Protein AF-A0A6J4JUX7-F1 (afdb_monomer)

Nearest PDB structures (foldseek):
  1zun-assembly1_A  TM=7.985E-01  e=3.932E-09  Pseudomonas syringae
  3p52-assembly1_B  TM=7.552E-01  e=3.277E-04  Campylobacter jejuni
  5kha-assembly1_B  TM=7.880E-01  e=1.178E-02  Acinetobacter baumannii
  5kha-assembly1_A  TM=7.882E-01  e=1.257E-02  Acinetobacter baumannii
  6gq3-assembly2_B  TM=6.935E-01  e=5.753E-03  Homo sapiens

Radius of gyration: 19.47 Å; Cα contacts (8 Å, |Δi|>4): 108; chains: 1; bounding box: 41×24×74 Å

pLDDT: mean 93.02, std 10.09, range [55.31, 98.81]

Mean predicted aligned error: 5.91 Å

Sequence (113 aa):
MSAAPQPPRTLSALATLEAESIHIIREVAAEARRPCLLFSGGKDSAVMVHLAAKAFAPARIPFPVMHVDTGLNFPEVLQYRDLEADRHGVELIVASVPAAIERGLVTEEPNGS

Structure (mmCIF, N/CA/C/O backbone):
data_AF-A0A6J4JUX7-F1
#
_entry.id   AF-A0A6J4JUX7-F1
#
loop_
_atom_site.group_PDB
_atom_site.id
_atom_site.type_symbol
_atom_site.label_atom_id
_atom_site.label_alt_id
_atom_site.label_comp_id
_atom_site.label_asym_id
_atom_site.label_entity_id
_atom_site.label_seq_id
_atom_site.pdbx_PDB_ins_code
_atom_site.Cartn_x
_atom_site.Cartn_y
_atom_site.Cartn_z
_atom_site.occupancy
_atom_site.B_iso_or_equiv
_atom_site.auth_seq_id
_atom_site.auth_comp_id
_atom_site.auth_asym_id
_atom_site.auth_atom_id
_atom_site.pdbx_PDB_model_num
ATOM 1 N N . MET A 1 1 ? -20.372 4.237 47.818 1.00 55.50 1 MET A N 1
ATOM 2 C CA . MET A 1 1 ? -18.942 4.484 47.538 1.00 55.50 1 MET A CA 1
ATOM 3 C C . MET A 1 1 ? -18.854 5.098 46.152 1.00 55.50 1 MET A C 1
ATOM 5 O O . MET A 1 1 ? -19.233 4.433 45.200 1.00 55.50 1 MET A O 1
ATOM 9 N N . SER A 1 2 ? -18.497 6.381 46.049 1.00 65.44 2 SER A N 1
ATOM 10 C CA . SER A 1 2 ? -18.377 7.073 44.758 1.00 65.44 2 SER A CA 1
ATOM 11 C C . SER A 1 2 ? -17.029 6.716 44.137 1.00 65.44 2 SER A C 1
ATOM 13 O O . SER A 1 2 ? -16.002 6.888 44.794 1.00 65.44 2 SER A O 1
ATOM 15 N N . ALA A 1 3 ? -17.026 6.160 42.926 1.00 66.44 3 ALA A N 1
ATOM 16 C CA . ALA A 1 3 ? -15.790 5.878 42.206 1.00 66.44 3 ALA A CA 1
ATOM 17 C C . ALA A 1 3 ? -15.094 7.206 41.880 1.00 66.44 3 ALA A C 1
ATOM 19 O O . ALA A 1 3 ? -15.715 8.118 41.334 1.00 66.44 3 ALA A O 1
ATOM 20 N N . ALA A 1 4 ? -13.816 7.324 42.242 1.00 69.81 4 ALA A N 1
ATOM 21 C CA . ALA A 1 4 ? -13.019 8.488 41.885 1.00 69.81 4 ALA A CA 1
ATOM 22 C C . ALA A 1 4 ? -12.977 8.641 40.349 1.00 69.81 4 ALA A C 1
ATOM 24 O O . ALA A 1 4 ? -12.881 7.627 39.646 1.00 69.81 4 ALA A O 1
ATOM 25 N N . PRO A 1 5 ? -13.050 9.875 39.816 1.00 67.88 5 PRO A N 1
ATOM 26 C CA . PRO A 1 5 ? -12.951 10.106 38.383 1.00 67.88 5 PRO A CA 1
ATOM 27 C C . PRO A 1 5 ? -11.603 9.585 37.883 1.00 67.88 5 PRO A C 1
ATOM 29 O O . PRO A 1 5 ? -10.549 9.929 38.419 1.00 67.88 5 PRO A O 1
ATOM 32 N N . GLN A 1 6 ? 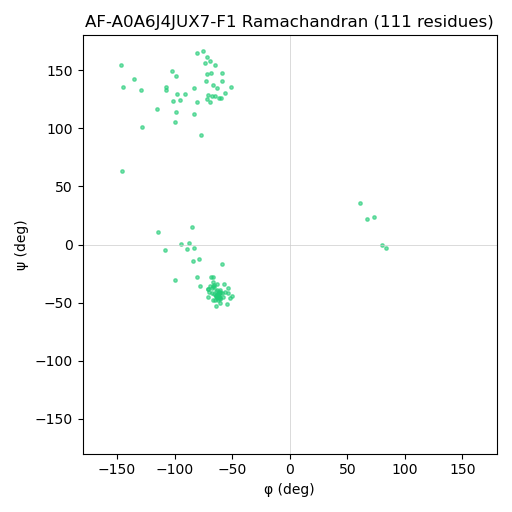-11.646 8.716 36.875 1.00 67.44 6 GLN A N 1
ATOM 33 C CA . GLN A 1 6 ? -10.438 8.231 36.220 1.00 67.44 6 GLN A CA 1
ATOM 34 C C . GLN A 1 6 ? -9.769 9.401 35.486 1.00 67.44 6 GLN A C 1
ATOM 36 O O . GLN A 1 6 ? -10.475 10.194 34.852 1.00 67.44 6 GLN A O 1
ATOM 41 N N . PRO A 1 7 ? -8.434 9.532 35.558 1.00 64.81 7 PRO A N 1
ATOM 42 C CA . PRO A 1 7 ? -7.731 10.567 34.817 1.00 64.81 7 PRO A CA 1
ATOM 43 C C . PRO A 1 7 ? -8.002 10.410 33.311 1.00 64.81 7 PRO A C 1
ATOM 45 O O . PRO A 1 7 ? -8.177 9.282 32.833 1.00 64.81 7 PRO A O 1
ATOM 48 N N . PRO A 1 8 ? -8.049 11.517 32.546 1.00 69.81 8 PRO A N 1
ATOM 49 C CA . PRO A 1 8 ? -8.248 11.450 31.106 1.00 69.81 8 PRO A CA 1
ATOM 50 C C . PRO A 1 8 ? -7.164 10.569 30.483 1.00 69.81 8 PRO A C 1
ATOM 52 O O . PRO A 1 8 ? -5.974 10.708 30.773 1.00 69.81 8 PRO A O 1
ATOM 55 N N . ARG A 1 9 ? -7.585 9.621 29.644 1.00 76.38 9 ARG A N 1
ATOM 56 C CA . ARG A 1 9 ? -6.676 8.664 29.016 1.00 76.38 9 ARG A CA 1
ATOM 57 C C . ARG A 1 9 ? -5.943 9.356 27.869 1.00 76.38 9 ARG A C 1
ATOM 59 O O . ARG A 1 9 ? -6.461 9.429 26.758 1.00 76.38 9 ARG A O 1
ATOM 66 N N . THR A 1 10 ? -4.751 9.880 28.135 1.00 85.62 10 THR A N 1
ATOM 67 C CA . THR A 1 10 ? -3.893 10.451 27.091 1.00 85.62 10 THR A CA 1
ATOM 68 C C . THR A 1 10 ? -3.411 9.337 26.164 1.00 85.62 10 THR A C 1
ATOM 70 O O . THR A 1 10 ? -2.896 8.315 26.624 1.00 85.62 10 THR A O 1
ATOM 73 N N . LEU A 1 11 ? -3.599 9.512 24.856 1.00 88.12 11 LEU A N 1
ATOM 74 C CA . LEU A 1 11 ? -3.055 8.593 23.860 1.00 88.12 11 LEU A CA 1
ATOM 75 C C . LEU A 1 11 ? -1.527 8.702 23.817 1.00 88.12 11 LEU A C 1
ATOM 77 O O . LEU A 1 11 ? -0.958 9.771 24.034 1.00 88.12 11 LEU A O 1
ATOM 81 N N . SER A 1 12 ? -0.858 7.587 23.523 1.00 94.62 12 SER A N 1
ATOM 82 C CA . SER A 1 12 ? 0.555 7.635 23.153 1.00 94.62 12 SER A CA 1
ATOM 83 C C . SER A 1 12 ? 0.709 8.289 21.779 1.00 94.62 12 SER A C 1
ATOM 85 O O . SER A 1 12 ? -0.214 8.251 20.966 1.00 94.62 12 SER A O 1
ATOM 87 N N . ALA A 1 13 ? 1.897 8.822 21.483 1.00 95.69 13 ALA A N 1
ATOM 88 C CA . ALA A 1 13 ? 2.181 9.423 20.179 1.00 95.69 13 ALA A CA 1
ATOM 89 C C . ALA A 1 13 ? 1.868 8.469 19.007 1.00 95.69 13 ALA A C 1
ATOM 91 O O . ALA A 1 13 ? 1.249 8.877 18.031 1.00 95.69 13 ALA A O 1
ATOM 92 N N . LEU A 1 14 ? 2.221 7.181 19.128 1.00 97.19 14 LEU A N 1
ATOM 93 C CA . LEU A 1 14 ? 1.913 6.180 18.099 1.00 97.19 14 LEU A CA 1
ATOM 94 C C . LEU A 1 14 ? 0.413 5.894 17.976 1.00 97.19 14 LEU A C 1
ATOM 96 O O . LEU A 1 14 ? -0.069 5.717 16.865 1.00 97.19 14 LEU A O 1
ATOM 100 N N . ALA A 1 15 ? -0.331 5.873 19.086 1.00 96.75 15 ALA A N 1
ATOM 101 C CA . ALA A 1 15 ? -1.779 5.681 19.036 1.00 96.75 15 ALA A CA 1
ATOM 102 C C . ALA A 1 15 ? -2.485 6.871 18.366 1.00 96.75 15 ALA A C 1
ATOM 104 O O . ALA A 1 15 ? -3.450 6.670 17.633 1.00 96.75 15 ALA A O 1
ATOM 105 N N . THR A 1 16 ? -1.983 8.091 18.576 1.00 97.06 16 THR A N 1
ATOM 106 C CA . THR A 1 16 ? -2.460 9.287 17.872 1.00 97.06 16 THR A CA 1
ATOM 107 C C . THR A 1 16 ? -2.182 9.192 16.372 1.00 97.06 16 THR A C 1
ATOM 109 O O . THR A 1 16 ? -3.119 9.281 15.584 1.00 97.06 16 THR A O 1
A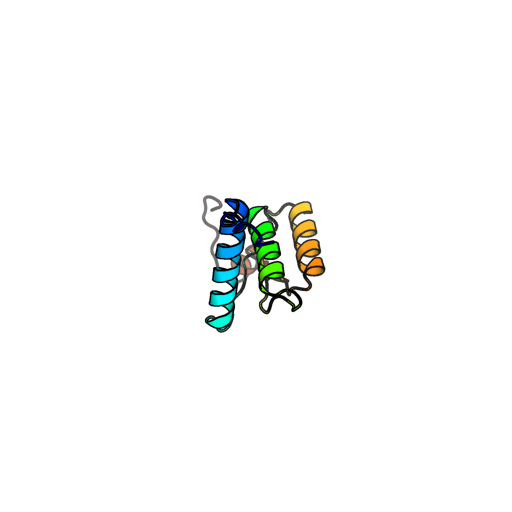TOM 112 N N . LEU A 1 17 ? -0.933 8.917 15.972 1.00 98.31 17 LEU A N 1
ATOM 113 C CA . LEU A 1 17 ? -0.556 8.790 14.556 1.00 98.31 17 LEU A CA 1
ATOM 114 C C . LEU A 1 17 ? -1.319 7.669 13.842 1.00 98.31 17 LEU A C 1
ATOM 116 O O . LEU A 1 17 ? -1.726 7.821 12.691 1.00 98.31 17 LEU A O 1
ATOM 120 N N . GLU A 1 18 ? -1.539 6.544 14.520 1.00 98.56 18 GLU A N 1
ATOM 121 C CA . GLU A 1 18 ? -2.336 5.442 13.991 1.00 98.56 18 GLU A CA 1
ATOM 122 C C . GLU A 1 18 ? -3.795 5.857 13.760 1.00 98.56 18 GLU A C 1
ATOM 124 O O . GLU A 1 18 ? -4.347 5.580 12.694 1.00 98.56 18 GLU A O 1
ATOM 129 N N . ALA A 1 19 ? -4.413 6.537 14.730 1.00 98.19 19 ALA A N 1
ATOM 130 C CA . ALA A 1 19 ? -5.791 7.002 14.616 1.00 98.19 19 ALA A CA 1
ATOM 131 C C . ALA A 1 19 ? -5.957 8.033 13.487 1.00 98.19 19 ALA A C 1
ATOM 133 O O . ALA A 1 19 ? -6.891 7.919 12.692 1.00 98.19 19 ALA A O 1
ATOM 134 N N . GLU A 1 20 ? -5.033 8.991 13.380 1.00 98.50 20 GLU A N 1
ATOM 135 C CA . GLU A 1 20 ? -5.002 9.988 12.304 1.00 98.50 20 GLU A CA 1
ATOM 136 C C . GLU A 1 20 ? -4.833 9.328 10.930 1.00 98.50 20 GLU A C 1
ATOM 138 O O . GLU A 1 20 ? -5.582 9.622 9.999 1.00 98.50 20 GLU A O 1
ATOM 143 N N . SER A 1 21 ? -3.913 8.369 10.812 1.00 98.69 21 SER A N 1
ATOM 144 C CA . SER A 1 21 ? -3.678 7.652 9.554 1.00 98.69 21 SER A CA 1
ATOM 145 C C . SER A 1 21 ? -4.898 6.833 9.124 1.00 98.69 21 SER A C 1
ATOM 147 O O . SER A 1 21 ? -5.291 6.866 7.958 1.00 98.69 21 SER A O 1
ATOM 149 N N . ILE A 1 22 ? -5.539 6.126 10.063 1.00 98.69 22 ILE A N 1
ATOM 150 C CA . ILE A 1 22 ? -6.777 5.378 9.801 1.00 98.69 22 ILE A CA 1
ATOM 151 C C . ILE A 1 22 ? -7.898 6.316 9.351 1.00 98.69 22 ILE A C 1
ATOM 153 O O . ILE A 1 22 ? -8.649 5.971 8.436 1.00 98.69 22 ILE A O 1
ATOM 157 N N . HIS A 1 23 ? -8.023 7.486 9.981 1.00 98.69 23 HIS A N 1
ATOM 158 C CA . HIS A 1 23 ? -9.016 8.480 9.593 1.00 98.69 23 HIS A CA 1
ATOM 159 C C . HIS A 1 23 ? -8.801 8.944 8.146 1.00 98.69 23 HIS A C 1
ATOM 161 O O . HIS A 1 23 ? -9.725 8.838 7.345 1.00 98.69 23 HIS A O 1
ATOM 167 N N . ILE A 1 24 ? -7.573 9.331 7.782 1.00 98.81 24 ILE A N 1
ATOM 168 C CA . ILE A 1 24 ? -7.228 9.761 6.416 1.00 98.81 24 ILE A CA 1
ATOM 169 C C . ILE A 1 24 ? -7.539 8.664 5.388 1.00 98.81 24 ILE A C 1
ATOM 171 O O . ILE A 1 24 ? -8.137 8.937 4.349 1.00 98.81 24 ILE A O 1
ATOM 175 N N . ILE A 1 25 ? -7.177 7.409 5.674 1.00 98.69 25 ILE A N 1
ATOM 176 C CA . ILE A 1 25 ? -7.448 6.280 4.770 1.00 98.69 25 ILE A CA 1
ATOM 177 C C . ILE A 1 25 ? -8.957 6.097 4.538 1.00 98.69 25 ILE A C 1
ATOM 179 O O . ILE A 1 25 ? -9.378 5.833 3.410 1.00 98.69 25 ILE A O 1
ATOM 183 N N . ARG A 1 26 ?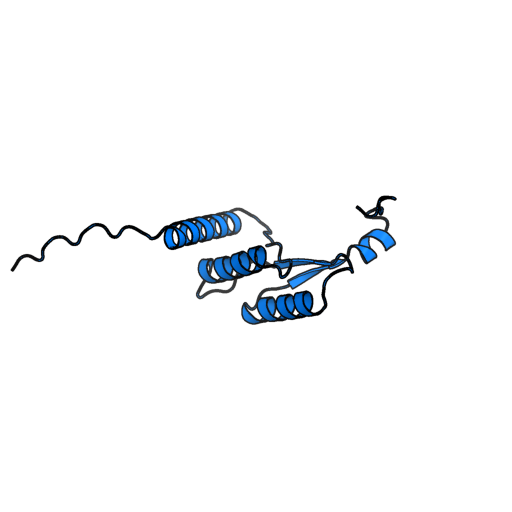 -9.776 6.234 5.590 1.00 98.69 26 ARG A N 1
ATOM 184 C CA . ARG A 1 26 ? -11.239 6.110 5.488 1.00 98.69 26 ARG A CA 1
ATOM 185 C C . ARG A 1 26 ? -11.859 7.248 4.686 1.00 98.69 26 ARG A C 1
ATOM 187 O O . ARG A 1 26 ? -12.719 6.964 3.859 1.00 98.69 26 ARG A O 1
ATOM 194 N N . GLU A 1 27 ? -11.400 8.481 4.880 1.00 98.69 27 GLU A N 1
ATOM 195 C CA . GLU A 1 27 ? -11.880 9.637 4.109 1.00 98.69 27 GLU A CA 1
ATOM 196 C C . GLU A 1 27 ? -11.575 9.469 2.618 1.00 98.69 27 GLU A C 1
ATOM 198 O O . GLU A 1 27 ? -12.471 9.567 1.782 1.00 98.69 27 GLU A O 1
ATOM 203 N N . VAL A 1 28 ? -10.340 9.088 2.269 1.00 98.38 28 VAL A N 1
ATOM 204 C CA . VAL A 1 28 ? -9.974 8.825 0.867 1.00 98.38 28 VAL A CA 1
ATOM 205 C C . VAL A 1 28 ? -10.843 7.721 0.265 1.00 98.38 28 VAL A C 1
ATOM 207 O O . VAL A 1 28 ? -11.286 7.845 -0.874 1.00 98.38 28 VAL A O 1
ATOM 210 N N . ALA A 1 29 ? -11.121 6.650 1.012 1.00 97.69 29 ALA A N 1
ATOM 211 C CA . ALA A 1 29 ? -11.991 5.577 0.536 1.00 97.69 29 ALA A CA 1
ATOM 212 C C . ALA A 1 29 ? -13.462 6.001 0.383 1.00 97.69 29 ALA A C 1
ATOM 214 O O . ALA A 1 29 ? -14.166 5.426 -0.444 1.00 97.69 29 ALA A O 1
ATOM 215 N N . ALA A 1 30 ? -13.924 6.977 1.167 1.00 97.88 30 ALA A N 1
ATOM 216 C CA . ALA A 1 30 ? -15.280 7.507 1.086 1.00 97.88 30 ALA A CA 1
ATOM 217 C C . ALA A 1 30 ? -15.460 8.482 -0.090 1.00 97.88 30 ALA A C 1
ATOM 219 O O . ALA A 1 30 ? -16.519 8.496 -0.716 1.00 97.88 30 ALA A O 1
ATOM 220 N N . GLU A 1 31 ? -14.436 9.280 -0.406 1.00 98.38 31 GLU A N 1
ATOM 221 C CA . GLU A 1 31 ? -14.538 10.362 -1.395 1.00 98.38 31 GLU A CA 1
ATOM 222 C C . GLU A 1 31 ? -13.983 10.002 -2.783 1.00 98.38 31 GLU A C 1
ATOM 224 O O . GLU A 1 31 ? -14.459 10.507 -3.806 1.00 98.38 31 GLU A O 1
ATOM 229 N N . ALA A 1 32 ? -12.978 9.125 -2.863 1.00 97.69 32 ALA A N 1
ATOM 230 C CA . ALA A 1 32 ? -12.362 8.762 -4.133 1.00 97.69 32 ALA A CA 1
ATOM 231 C C . ALA A 1 32 ? -13.157 7.664 -4.857 1.00 97.69 32 ALA A C 1
ATOM 233 O O . ALA A 1 32 ? -13.495 6.627 -4.296 1.00 97.69 32 ALA A O 1
ATOM 234 N N . ARG A 1 33 ? -13.374 7.834 -6.169 1.00 96.81 33 ARG A N 1
ATOM 235 C CA . ARG A 1 33 ? -14.080 6.829 -6.993 1.00 96.81 33 ARG A CA 1
ATOM 236 C C . ARG A 1 33 ? -13.288 5.536 -7.210 1.00 96.81 33 ARG A C 1
ATOM 238 O O . ARG A 1 3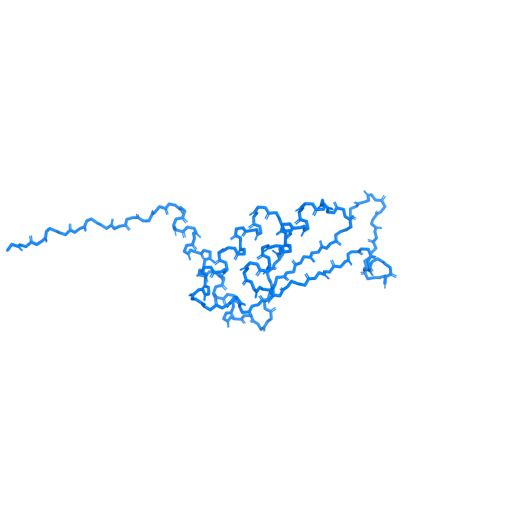3 ? -13.883 4.477 -7.362 1.00 96.81 33 ARG A O 1
ATOM 245 N N . ARG A 1 34 ? -11.963 5.640 -7.342 1.00 96.69 34 ARG A N 1
ATOM 246 C CA . ARG A 1 34 ? -11.048 4.523 -7.643 1.00 96.69 34 ARG A CA 1
ATOM 247 C C . ARG A 1 34 ? -9.703 4.730 -6.934 1.00 96.69 34 ARG A C 1
ATOM 249 O O . ARG A 1 34 ? -8.702 4.963 -7.615 1.00 96.69 34 ARG A O 1
ATOM 256 N N . PRO A 1 35 ? -9.673 4.747 -5.592 1.00 98.00 35 PRO A N 1
ATOM 257 C CA . PRO A 1 35 ? -8.417 4.873 -4.874 1.00 98.00 35 PRO A CA 1
ATOM 258 C C . PRO A 1 35 ? -7.539 3.646 -5.132 1.00 98.00 35 PRO A C 1
ATOM 260 O O . PRO A 1 35 ? -8.027 2.564 -5.451 1.00 98.00 35 PRO A O 1
ATOM 263 N N . CYS A 1 36 ? -6.233 3.836 -5.008 1.00 98.12 36 CYS A N 1
ATOM 264 C CA . CYS A 1 36 ? -5.239 2.777 -5.063 1.00 98.12 36 CYS A CA 1
ATOM 265 C C . CYS A 1 36 ? -4.123 3.145 -4.091 1.00 98.12 36 CYS A C 1
ATOM 267 O O . CYS A 1 36 ? -3.684 4.297 -4.069 1.00 98.12 36 CYS A O 1
ATOM 269 N N . LEU A 1 37 ? -3.654 2.181 -3.304 1.00 98.38 37 LEU A N 1
ATOM 270 C CA . LEU A 1 37 ? -2.535 2.399 -2.392 1.00 98.38 37 LEU A CA 1
ATOM 271 C C . LEU A 1 37 ? -1.231 1.945 -3.053 1.00 98.38 37 LEU A C 1
ATOM 273 O O . LEU A 1 37 ? -1.113 0.800 -3.476 1.00 98.38 37 LEU A O 1
ATOM 277 N N . LEU A 1 38 ? -0.237 2.827 -3.145 1.00 98.19 38 LEU A N 1
ATOM 278 C CA . LEU A 1 38 ? 1.075 2.443 -3.669 1.00 98.19 38 LEU A CA 1
ATOM 279 C C . LEU A 1 38 ? 1.811 1.553 -2.660 1.00 98.19 38 LEU A C 1
ATOM 281 O O . LEU A 1 38 ? 2.009 1.939 -1.507 1.00 98.19 38 LEU A O 1
ATOM 285 N N . PHE A 1 39 ? 2.234 0.374 -3.111 1.00 97.94 39 PHE A N 1
ATOM 286 C CA . PHE A 1 39 ? 2.903 -0.635 -2.303 1.00 97.94 39 PHE A CA 1
ATOM 287 C C . PHE A 1 39 ? 4.207 -1.097 -2.962 1.00 97.94 39 PHE A C 1
ATOM 289 O O . PHE A 1 39 ? 4.224 -1.906 -3.889 1.00 97.94 39 PHE A O 1
ATOM 296 N N . SER A 1 40 ? 5.332 -0.571 -2.471 1.00 95.00 40 SER A N 1
ATOM 297 C CA . SER A 1 40 ? 6.664 -0.911 -2.987 1.00 95.00 40 SER A CA 1
ATOM 298 C C . SER A 1 40 ? 7.245 -2.185 -2.370 1.00 95.00 40 SER A C 1
ATOM 300 O O . SER A 1 40 ? 8.229 -2.701 -2.885 1.00 95.00 40 SER A O 1
ATOM 302 N N . GLY A 1 41 ? 6.667 -2.683 -1.271 1.00 94.56 41 GLY A N 1
ATOM 303 C CA . GLY A 1 41 ? 7.275 -3.721 -0.431 1.00 94.56 41 GLY A CA 1
ATOM 304 C C . GLY A 1 41 ? 8.278 -3.165 0.591 1.00 94.56 41 GLY A C 1
ATOM 305 O O . GLY A 1 41 ? 8.799 -3.910 1.412 1.00 94.56 41 GLY A O 1
ATOM 306 N N . GLY A 1 42 ? 8.537 -1.852 0.588 1.00 95.81 42 GLY A N 1
ATOM 307 C CA . GLY A 1 42 ? 9.375 -1.190 1.591 1.00 95.81 42 GLY A CA 1
ATOM 308 C C . GLY A 1 42 ? 8.635 -0.903 2.903 1.00 95.81 42 GLY A C 1
ATOM 309 O O . GLY A 1 42 ? 7.400 -0.887 2.944 1.00 95.81 42 GLY A O 1
ATOM 310 N N . LYS A 1 43 ? 9.397 -0.592 3.964 1.00 96.88 43 LYS A N 1
ATOM 311 C CA . LYS A 1 43 ? 8.892 -0.401 5.341 1.00 96.88 43 LYS A CA 1
ATOM 312 C C . LYS A 1 43 ? 7.693 0.546 5.465 1.00 96.88 43 LYS A C 1
ATOM 314 O O . LYS A 1 43 ? 6.739 0.222 6.161 1.00 96.88 43 LYS A O 1
ATOM 319 N N . ASP A 1 44 ? 7.719 1.695 4.790 1.00 97.94 44 ASP A N 1
ATOM 320 C CA . ASP A 1 44 ? 6.672 2.710 4.943 1.00 97.94 44 ASP A CA 1
ATOM 321 C C . ASP A 1 44 ? 5.376 2.221 4.300 1.00 97.94 44 ASP A C 1
ATOM 323 O O . ASP A 1 44 ? 4.312 2.255 4.910 1.00 97.94 44 ASP A O 1
ATOM 327 N N . SER A 1 45 ? 5.480 1.667 3.091 1.00 97.56 45 SER A N 1
ATOM 328 C CA . SER A 1 45 ? 4.332 1.115 2.377 1.00 97.56 45 SER A CA 1
ATOM 329 C C . SER A 1 45 ? 3.748 -0.127 3.062 1.00 97.56 45 SER A C 1
ATOM 331 O O . SER A 1 45 ? 2.533 -0.303 3.063 1.00 97.56 45 SER A O 1
ATOM 333 N N . ALA A 1 46 ? 4.579 -0.935 3.726 1.00 97.00 46 ALA A N 1
ATOM 334 C CA . ALA A 1 46 ? 4.125 -2.050 4.552 1.00 97.00 46 ALA A CA 1
ATOM 335 C C . ALA A 1 46 ? 3.291 -1.576 5.753 1.00 97.00 46 ALA A C 1
ATOM 337 O O . ALA A 1 46 ? 2.213 -2.110 6.017 1.00 97.00 46 ALA A O 1
ATOM 338 N N . VAL A 1 47 ? 3.745 -0.524 6.447 1.00 98.06 47 VAL A N 1
ATOM 339 C CA . VAL A 1 47 ? 2.969 0.107 7.525 1.00 98.06 47 VAL A CA 1
ATOM 340 C C . VAL A 1 47 ? 1.656 0.672 6.984 1.00 98.06 47 VAL A C 1
ATOM 342 O O . VAL A 1 47 ? 0.615 0.485 7.609 1.00 98.06 47 VAL A O 1
ATOM 345 N N . MET A 1 48 ? 1.662 1.296 5.804 1.00 98.38 48 MET A N 1
ATOM 346 C CA . MET A 1 48 ? 0.439 1.812 5.182 1.00 98.38 48 MET A CA 1
ATOM 347 C C . MET A 1 48 ? -0.574 0.707 4.849 1.00 98.38 48 MET A C 1
ATOM 349 O O . MET A 1 48 ? -1.760 0.881 5.126 1.00 98.38 48 MET A O 1
ATOM 353 N N . VAL A 1 49 ? -0.137 -0.441 4.315 1.00 98.00 49 VAL A N 1
ATOM 354 C CA . VAL A 1 49 ? -1.018 -1.604 4.075 1.00 98.00 49 VAL A CA 1
ATOM 355 C C . VAL A 1 49 ? -1.586 -2.135 5.395 1.00 98.00 49 VAL A C 1
ATOM 357 O O . VAL A 1 49 ? -2.788 -2.384 5.495 1.00 98.00 49 VAL A O 1
ATOM 360 N N . HIS A 1 50 ? -0.759 -2.230 6.439 1.00 97.56 50 HIS A N 1
ATOM 361 C CA . HIS A 1 50 ? -1.213 -2.630 7.770 1.00 97.56 50 HIS A CA 1
ATOM 362 C C . HIS A 1 50 ? -2.269 -1.667 8.340 1.00 97.56 50 HIS A C 1
ATOM 364 O O . HIS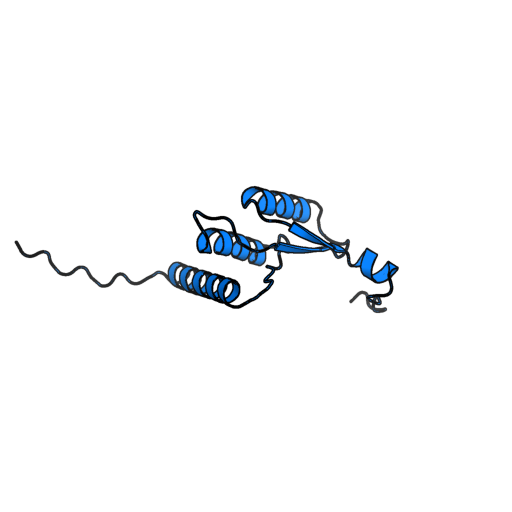 A 1 50 ? -3.312 -2.101 8.835 1.00 97.56 50 HIS A O 1
ATOM 370 N N . LEU A 1 51 ? -2.039 -0.355 8.237 1.00 98.56 51 LEU A N 1
ATOM 371 C CA . LEU A 1 51 ? -2.989 0.672 8.668 1.00 98.56 51 LEU A CA 1
ATOM 372 C C . LEU A 1 51 ? -4.287 0.620 7.857 1.00 98.56 51 LEU A C 1
ATOM 374 O O . LEU A 1 51 ? -5.362 0.745 8.441 1.00 98.56 51 LEU A O 1
ATOM 378 N N . ALA A 1 52 ? -4.216 0.363 6.547 1.00 98.50 52 ALA A N 1
ATOM 379 C CA . ALA A 1 52 ? -5.399 0.157 5.717 1.00 98.50 52 ALA A CA 1
ATOM 380 C C . ALA A 1 52 ? -6.200 -1.070 6.176 1.00 98.50 52 ALA A C 1
ATOM 382 O O . ALA A 1 52 ? -7.418 -0.988 6.327 1.00 98.50 52 ALA A O 1
ATOM 383 N N . ALA A 1 53 ? -5.533 -2.181 6.500 1.00 98.12 53 ALA A N 1
ATOM 384 C CA . ALA A 1 53 ? -6.202 -3.359 7.045 1.00 98.12 53 ALA A CA 1
ATOM 385 C C . ALA A 1 53 ? -6.912 -3.043 8.372 1.00 98.12 53 ALA A C 1
ATOM 387 O O . ALA A 1 53 ? -8.061 -3.438 8.570 1.00 98.12 53 ALA A O 1
ATOM 388 N N . LYS A 1 54 ? -6.281 -2.262 9.261 1.00 98.44 54 LYS A N 1
ATOM 389 C CA . LYS A 1 54 ? -6.917 -1.792 10.505 1.00 98.44 54 LYS A CA 1
ATOM 390 C C . LYS A 1 54 ? -8.081 -0.837 10.251 1.00 98.44 54 LYS A C 1
ATOM 392 O O . LYS A 1 54 ? -9.076 -0.886 10.972 1.00 98.44 54 LYS A O 1
ATOM 397 N N . ALA A 1 55 ? -7.977 0.017 9.237 1.00 98.62 55 ALA A N 1
ATOM 398 C CA . ALA A 1 55 ? -9.015 0.976 8.893 1.00 98.62 55 ALA A CA 1
ATOM 399 C C . ALA A 1 55 ? -10.322 0.292 8.468 1.00 98.62 55 ALA A C 1
ATOM 401 O O . ALA A 1 55 ? -11.396 0.802 8.790 1.00 98.62 55 ALA A O 1
ATOM 402 N N . PHE A 1 56 ? -10.254 -0.869 7.815 1.00 98.25 56 PHE A N 1
ATOM 403 C CA . PHE A 1 56 ? -11.445 -1.561 7.309 1.00 98.25 56 PHE A CA 1
ATOM 404 C C . PHE A 1 56 ? -11.815 -2.833 8.065 1.00 98.25 56 PHE A C 1
ATOM 406 O O . PHE A 1 56 ? -12.887 -3.376 7.814 1.00 98.25 56 PHE A O 1
ATOM 413 N N . ALA A 1 57 ? -11.004 -3.275 9.031 1.00 97.56 57 ALA A N 1
ATOM 414 C CA . ALA A 1 57 ? -11.324 -4.434 9.854 1.00 97.56 57 ALA A CA 1
ATOM 415 C C . ALA A 1 57 ? -12.740 -4.332 10.473 1.00 97.56 57 ALA A C 1
ATOM 417 O O . ALA A 1 57 ? -13.107 -3.276 10.998 1.00 97.56 57 ALA A O 1
ATOM 418 N N . PRO A 1 58 ? -13.540 -5.417 10.453 1.00 96.62 58 PRO A N 1
ATOM 419 C CA . PRO A 1 58 ? -13.208 -6.768 9.980 1.00 96.62 58 PRO A CA 1
ATOM 420 C C . PRO A 1 58 ? -13.429 -7.000 8.470 1.00 96.62 58 PRO A C 1
ATOM 422 O O . PRO A 1 58 ? -13.247 -8.120 7.998 1.00 96.62 58 PRO A O 1
ATOM 425 N N . ALA A 1 59 ? -13.857 -5.988 7.715 1.00 96.62 59 ALA A N 1
ATOM 426 C CA . ALA A 1 59 ? -14.008 -6.082 6.268 1.00 96.62 59 ALA A CA 1
ATOM 427 C C . ALA A 1 59 ? -12.648 -6.036 5.547 1.00 96.62 59 ALA A C 1
ATOM 429 O O . ALA A 1 59 ? -11.613 -5.695 6.123 1.00 96.62 59 ALA A O 1
ATOM 430 N N . ARG A 1 60 ? -12.657 -6.396 4.258 1.00 95.81 60 ARG A N 1
ATOM 431 C CA . ARG A 1 60 ? -11.479 -6.286 3.387 1.00 95.81 60 ARG A CA 1
ATOM 432 C C . ARG A 1 60 ? -11.217 -4.825 3.021 1.00 95.81 60 ARG A C 1
ATOM 434 O O . ARG A 1 60 ? -12.141 -4.013 3.003 1.00 95.81 60 ARG A O 1
ATOM 441 N N . ILE A 1 61 ? -9.968 -4.516 2.678 1.00 97.81 61 ILE A N 1
ATOM 442 C CA . ILE A 1 61 ? -9.598 -3.216 2.109 1.00 97.81 61 ILE A CA 1
ATOM 443 C C . ILE A 1 61 ? -10.361 -3.045 0.776 1.00 97.81 61 ILE A C 1
ATOM 445 O O . ILE A 1 61 ? -10.290 -3.937 -0.070 1.00 97.81 61 ILE A O 1
ATOM 449 N N . PRO A 1 62 ? -11.110 -1.945 0.573 1.00 97.38 62 PRO A N 1
ATOM 450 C CA . PRO A 1 62 ? -12.035 -1.797 -0.555 1.00 97.38 62 PRO A CA 1
ATOM 451 C C . PRO A 1 62 ? -11.367 -1.283 -1.843 1.00 97.38 62 PRO A C 1
ATOM 453 O O . PRO A 1 62 ? -12.053 -0.823 -2.753 1.00 97.38 62 PRO A O 1
ATOM 456 N N . PHE A 1 63 ? -10.037 -1.318 -1.920 1.00 98.25 63 PHE A N 1
ATOM 457 C CA . PHE A 1 63 ? -9.261 -0.818 -3.050 1.00 98.25 63 PHE A CA 1
ATOM 458 C C . PHE A 1 63 ? -7.996 -1.649 -3.282 1.00 98.25 63 PHE A C 1
ATOM 460 O O . PHE A 1 63 ? -7.487 -2.258 -2.335 1.00 98.25 63 PHE A O 1
ATOM 467 N N . PRO A 1 64 ? -7.476 -1.675 -4.521 1.00 98.38 64 PRO A N 1
ATOM 468 C CA . PRO A 1 64 ? -6.252 -2.393 -4.833 1.00 98.38 64 PRO A CA 1
A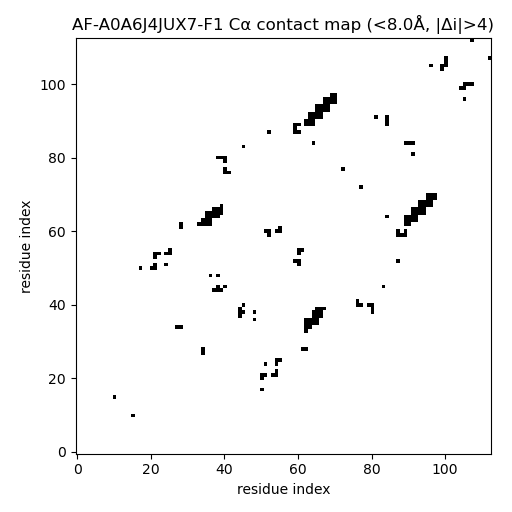TOM 469 C C . PRO A 1 64 ? -5.018 -1.700 -4.250 1.00 98.38 64 PRO A C 1
ATOM 471 O O . PRO A 1 64 ? -5.011 -0.499 -3.944 1.00 98.38 64 PRO A O 1
ATOM 474 N N . VAL A 1 65 ? -3.940 -2.471 -4.163 1.00 98.44 65 VAL A N 1
ATOM 475 C CA . VAL A 1 65 ? -2.582 -1.959 -3.995 1.00 98.44 65 VAL A CA 1
ATOM 476 C C . VAL A 1 65 ? -1.851 -2.006 -5.337 1.00 98.44 65 VAL A C 1
ATOM 478 O O . VAL A 1 65 ? -2.128 -2.874 -6.160 1.00 98.44 65 VAL A O 1
ATOM 481 N N . MET A 1 66 ? -0.915 -1.088 -5.582 1.00 98.56 66 MET A N 1
ATOM 482 C CA . MET A 1 66 ? -0.130 -1.069 -6.821 1.00 98.56 66 MET A CA 1
ATOM 483 C C . MET A 1 66 ? 1.366 -0.981 -6.559 1.00 98.56 66 MET A C 1
ATOM 485 O O . MET A 1 66 ? 1.830 -0.107 -5.829 1.00 98.56 66 MET A O 1
ATOM 489 N N . HIS A 1 67 ? 2.117 -1.834 -7.241 1.00 98.50 67 HIS A N 1
ATOM 490 C CA . HIS A 1 67 ? 3.566 -1.782 -7.323 1.00 98.50 67 HIS A CA 1
ATOM 491 C C . HIS A 1 67 ? 4.007 -1.312 -8.713 1.00 98.50 67 HIS A C 1
ATOM 493 O O . HIS A 1 67 ? 3.495 -1.790 -9.726 1.00 98.50 67 HIS A O 1
ATOM 499 N N . VAL A 1 68 ? 4.982 -0.404 -8.761 1.00 97.25 68 VAL A N 1
ATOM 500 C CA . VAL A 1 68 ? 5.673 -0.025 -10.000 1.00 97.25 68 VAL A CA 1
ATOM 501 C C . VAL A 1 68 ? 6.999 -0.775 -10.040 1.00 97.25 68 VAL A C 1
ATOM 503 O O . VAL A 1 68 ? 7.921 -0.451 -9.296 1.00 97.25 68 VAL A O 1
ATOM 506 N N . ASP A 1 69 ? 7.070 -1.797 -10.885 1.00 96.31 69 ASP A N 1
ATOM 507 C CA . ASP A 1 69 ? 8.261 -2.609 -11.071 1.00 96.31 69 ASP A CA 1
ATOM 508 C C . ASP A 1 69 ? 9.220 -1.925 -12.045 1.00 96.31 69 ASP A C 1
ATOM 510 O O . ASP A 1 69 ? 8.940 -1.787 -13.240 1.00 96.31 69 ASP A O 1
ATOM 514 N N . THR A 1 70 ? 10.362 -1.498 -11.519 1.00 93.88 70 THR A N 1
ATOM 515 C CA . THR A 1 70 ? 11.438 -0.875 -12.292 1.00 93.88 70 THR A CA 1
ATOM 516 C C . THR A 1 70 ? 12.291 -1.899 -13.038 1.00 93.88 70 THR A C 1
ATOM 518 O O . THR A 1 70 ? 13.092 -1.517 -13.881 1.00 93.88 70 THR A O 1
ATOM 521 N N . GLY A 1 71 ? 12.152 -3.193 -12.728 1.00 93.62 71 GLY A N 1
ATOM 522 C CA . GLY A 1 71 ? 13.075 -4.242 -13.160 1.00 93.62 71 GLY A CA 1
ATOM 523 C C . GLY A 1 71 ? 14.353 -4.331 -12.316 1.00 93.62 71 GLY A C 1
ATOM 524 O O . GLY A 1 71 ? 15.179 -5.204 -12.563 1.00 93.62 71 GLY A O 1
ATOM 525 N N . LEU A 1 72 ? 14.512 -3.465 -11.307 1.00 94.06 72 LEU A N 1
ATOM 526 C CA . LEU A 1 72 ? 15.694 -3.396 -10.432 1.00 94.06 72 LEU A CA 1
ATOM 527 C C . LEU A 1 72 ? 15.385 -3.774 -8.973 1.00 94.06 72 LEU A C 1
ATOM 529 O O . LEU A 1 72 ? 16.197 -3.550 -8.076 1.00 94.06 72 LEU A O 1
ATOM 533 N N . ASN A 1 73 ? 14.195 -4.315 -8.715 1.00 95.25 73 ASN A N 1
ATOM 534 C CA . ASN A 1 73 ? 13.772 -4.710 -7.378 1.00 95.25 73 ASN A CA 1
ATOM 535 C C . ASN A 1 73 ? 14.501 -5.977 -6.907 1.00 95.25 73 ASN A C 1
ATOM 537 O O . ASN A 1 73 ? 14.671 -6.932 -7.665 1.00 95.25 73 ASN A O 1
ATOM 541 N N . PHE A 1 74 ? 14.869 -6.020 -5.625 1.00 96.75 74 PHE A N 1
ATOM 542 C CA . PHE A 1 74 ? 15.391 -7.239 -5.008 1.00 96.75 74 PHE A CA 1
ATOM 543 C C . PHE A 1 74 ? 14.318 -8.343 -5.005 1.00 96.75 74 PHE A C 1
ATOM 545 O O . PHE A 1 74 ? 13.180 -8.061 -4.607 1.00 96.75 74 PHE A O 1
ATOM 552 N N . PRO A 1 75 ? 14.651 -9.595 -5.378 1.00 97.25 75 PRO A N 1
ATOM 553 C CA . PRO A 1 75 ? 13.695 -10.704 -5.369 1.00 97.25 75 PRO A CA 1
ATOM 554 C C . PRO A 1 75 ? 12.990 -10.891 -4.020 1.00 97.25 75 PRO A C 1
ATOM 556 O O . PRO A 1 75 ? 11.792 -11.159 -3.978 1.00 97.25 75 PRO A O 1
ATOM 559 N N . GLU A 1 76 ? 13.703 -10.682 -2.913 1.00 97.69 76 GLU A N 1
ATOM 560 C CA . GLU A 1 76 ? 13.174 -10.796 -1.553 1.00 97.69 76 GLU A CA 1
ATOM 561 C C . GLU A 1 76 ? 12.105 -9.735 -1.253 1.00 97.69 76 GLU A C 1
ATOM 563 O O . GLU A 1 76 ? 11.132 -10.013 -0.552 1.00 97.69 76 GLU A O 1
ATOM 568 N N . VAL A 1 77 ? 12.248 -8.527 -1.811 1.00 96.94 77 VAL A N 1
ATOM 569 C CA . VAL A 1 77 ? 11.251 -7.454 -1.667 1.00 96.94 77 VAL A CA 1
ATOM 570 C C . VAL A 1 77 ? 9.986 -7.800 -2.445 1.00 96.94 77 VAL A C 1
ATOM 572 O O . VAL A 1 77 ? 8.884 -7.596 -1.937 1.00 96.94 77 VAL A O 1
ATOM 575 N N . LEU A 1 78 ? 10.129 -8.366 -3.646 1.00 97.38 78 LEU A N 1
ATOM 576 C CA . LEU A 1 78 ? 8.987 -8.813 -4.444 1.00 97.38 78 LEU A CA 1
ATOM 577 C C . LEU A 1 78 ? 8.254 -9.975 -3.763 1.00 97.38 78 LEU A C 1
ATOM 579 O O . LEU A 1 78 ? 7.030 -9.951 -3.666 1.00 97.38 78 LEU A O 1
ATOM 583 N N . GLN A 1 79 ? 8.996 -10.934 -3.206 1.00 98.00 79 GLN A N 1
ATOM 584 C CA . GLN A 1 79 ? 8.419 -12.039 -2.445 1.00 98.00 79 GLN A CA 1
ATOM 585 C C . GLN A 1 79 ? 7.661 -11.544 -1.205 1.00 98.00 79 GLN A C 1
ATOM 587 O O . GLN A 1 79 ? 6.553 -12.004 -0.931 1.00 98.00 79 GLN A O 1
ATOM 592 N N . TYR A 1 80 ? 8.241 -10.602 -0.456 1.00 97.62 80 TYR A N 1
ATOM 593 C CA . TYR A 1 80 ? 7.577 -9.987 0.691 1.00 97.62 80 TYR A CA 1
ATOM 594 C C . TYR A 1 80 ? 6.298 -9.246 0.280 1.00 97.62 80 TYR A C 1
ATOM 596 O O . TYR A 1 80 ? 5.257 -9.420 0.912 1.00 97.62 80 TYR A O 1
ATOM 604 N N . ARG A 1 81 ? 6.360 -8.459 -0.801 1.00 97.50 81 ARG A N 1
ATOM 605 C CA . ARG A 1 81 ? 5.206 -7.753 -1.370 1.00 97.50 81 ARG A CA 1
ATOM 606 C C . ARG A 1 81 ? 4.068 -8.725 -1.679 1.00 97.50 81 ARG A C 1
ATOM 608 O O . ARG A 1 81 ? 2.945 -8.493 -1.241 1.00 97.50 81 ARG A O 1
ATOM 615 N N . AS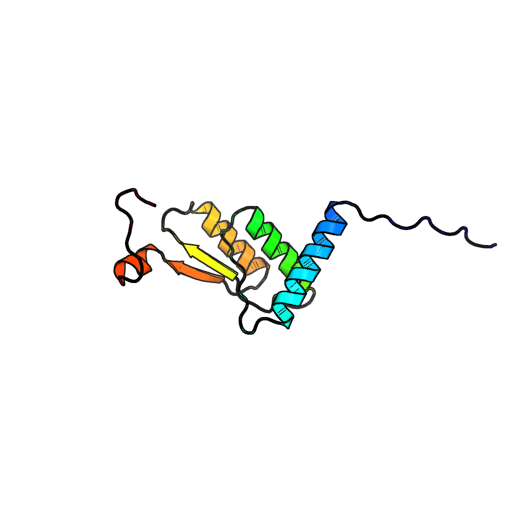P A 1 82 ? 4.357 -9.802 -2.400 1.00 97.81 82 ASP A N 1
ATOM 616 C CA . ASP A 1 82 ? 3.337 -10.776 -2.801 1.00 97.81 82 ASP A CA 1
ATOM 617 C C . ASP A 1 82 ? 2.702 -11.434 -1.567 1.00 97.81 82 ASP A C 1
ATOM 619 O O . ASP A 1 82 ? 1.479 -11.491 -1.441 1.00 97.81 82 ASP A O 1
ATOM 623 N N . LEU A 1 83 ? 3.526 -11.806 -0.583 1.00 97.56 83 LEU A N 1
ATOM 624 C CA . LEU A 1 83 ? 3.065 -12.410 0.664 1.00 97.56 83 LEU A CA 1
ATOM 625 C C . LEU A 1 83 ? 2.189 -11.474 1.514 1.00 97.56 83 LEU A C 1
ATOM 627 O O . LEU A 1 83 ? 1.210 -11.928 2.107 1.00 97.56 83 LEU A O 1
ATOM 631 N N . GLU A 1 84 ? 2.518 -10.185 1.615 1.00 96.88 84 GLU A N 1
ATOM 632 C CA . GLU A 1 84 ? 1.683 -9.226 2.353 1.00 96.88 84 GLU A CA 1
ATOM 633 C C . GLU A 1 84 ? 0.367 -8.926 1.630 1.00 96.88 84 GLU A C 1
ATOM 635 O O . GLU A 1 84 ? -0.673 -8.812 2.286 1.00 96.88 84 GLU A O 1
ATOM 640 N N . ALA A 1 85 ? 0.387 -8.831 0.295 1.00 96.38 85 ALA A N 1
ATOM 641 C CA . ALA A 1 85 ? -0.830 -8.653 -0.492 1.00 96.38 85 ALA A CA 1
ATOM 642 C C . ALA A 1 85 ? -1.795 -9.832 -0.281 1.00 96.38 85 ALA A C 1
ATOM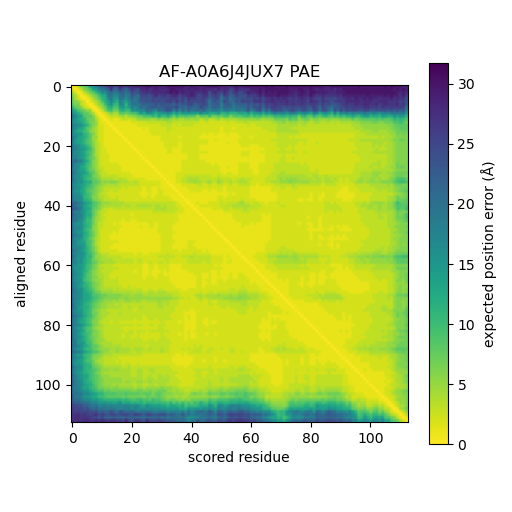 644 O O . ALA A 1 85 ? -2.968 -9.624 0.049 1.00 96.38 85 ALA A O 1
ATOM 645 N N . ASP A 1 86 ? -1.273 -11.059 -0.346 1.00 96.69 86 ASP A N 1
ATOM 646 C CA . ASP A 1 86 ? -2.029 -12.283 -0.083 1.00 96.69 86 ASP A CA 1
ATOM 647 C C . ASP A 1 86 ? -2.537 -12.347 1.361 1.00 96.69 86 ASP A C 1
ATOM 649 O O . ASP A 1 86 ? -3.714 -12.637 1.598 1.00 96.69 86 ASP A O 1
ATOM 653 N N . ARG A 1 87 ? -1.685 -12.022 2.345 1.00 95.62 87 ARG A N 1
ATOM 654 C CA . ARG A 1 87 ? -2.052 -12.019 3.772 1.00 95.62 87 ARG A CA 1
ATOM 655 C C . ARG A 1 87 ? -3.246 -11.110 4.050 1.00 95.62 87 ARG A C 1
ATOM 657 O O . ARG A 1 87 ? -4.111 -11.464 4.853 1.00 95.62 87 ARG A O 1
ATOM 664 N N . HIS A 1 88 ? -3.284 -9.941 3.419 1.00 94.56 88 HIS A N 1
ATOM 665 C CA . HIS A 1 88 ? -4.366 -8.974 3.582 1.00 94.56 88 HIS A CA 1
ATOM 666 C C . HIS A 1 88 ? -5.524 -9.176 2.592 1.00 94.56 88 HIS A C 1
ATOM 668 O O . HIS A 1 88 ? -6.547 -8.495 2.709 1.00 94.56 88 HIS A O 1
ATOM 674 N N . GLY A 1 89 ? -5.406 -10.132 1.664 1.00 93.94 89 GLY A N 1
ATOM 675 C CA . GLY A 1 89 ? -6.426 -10.449 0.666 1.00 93.94 89 GLY A CA 1
ATOM 676 C C . GLY A 1 89 ? -6.739 -9.275 -0.262 1.00 93.94 89 GLY A C 1
ATOM 677 O O . GLY A 1 89 ? -7.908 -9.080 -0.609 1.00 93.94 89 GLY A O 1
ATOM 678 N N . VAL A 1 90 ? -5.722 -8.476 -0.600 1.00 96.12 90 VAL A N 1
ATOM 679 C CA . VAL A 1 90 ? -5.843 -7.308 -1.482 1.00 96.12 90 VAL A CA 1
ATOM 680 C C . VAL A 1 90 ? -5.415 -7.641 -2.902 1.00 96.12 90 VAL A C 1
ATOM 682 O O . VAL A 1 90 ? -4.488 -8.412 -3.125 1.00 96.12 90 VAL A O 1
ATOM 685 N N . GLU A 1 91 ? -6.081 -7.029 -3.877 1.00 97.62 91 GLU A N 1
ATOM 686 C CA . GLU A 1 91 ? -5.652 -7.098 -5.272 1.00 97.62 91 GLU A CA 1
ATOM 687 C C . GLU A 1 91 ? -4.344 -6.314 -5.447 1.00 97.62 91 GLU A C 1
ATOM 689 O O . GLU A 1 91 ? -4.296 -5.118 -5.154 1.00 97.62 91 GLU A O 1
ATOM 694 N N . LEU A 1 92 ? -3.298 -6.985 -5.936 1.00 98.25 92 LEU A N 1
ATOM 695 C CA . LEU A 1 92 ? -2.019 -6.373 -6.284 1.00 98.25 92 LEU A CA 1
ATOM 696 C C . LEU A 1 92 ? -1.940 -6.117 -7.792 1.00 98.25 92 LEU A C 1
ATOM 698 O O . LEU A 1 92 ? -1.860 -7.041 -8.598 1.00 98.25 92 LEU A O 1
ATOM 702 N N . ILE A 1 93 ? -1.895 -4.842 -8.164 1.00 98.56 93 ILE A N 1
ATOM 703 C CA . ILE A 1 93 ? -1.636 -4.382 -9.527 1.00 98.56 93 ILE A CA 1
ATOM 704 C C . ILE A 1 93 ? -0.129 -4.178 -9.690 1.00 98.56 93 ILE A C 1
ATOM 706 O O . ILE A 1 93 ? 0.497 -3.479 -8.895 1.00 98.56 93 ILE A O 1
ATOM 710 N N . VAL A 1 94 ? 0.463 -4.736 -10.746 1.00 98.12 94 VAL A N 1
ATOM 711 C CA . VAL A 1 94 ? 1.879 -4.515 -11.073 1.00 98.12 94 VAL A CA 1
ATOM 712 C C . VAL A 1 94 ? 1.989 -3.769 -12.398 1.00 98.12 94 VAL A C 1
ATOM 714 O O . VAL A 1 94 ? 1.590 -4.276 -13.446 1.00 98.12 94 VAL A O 1
ATOM 717 N N . ALA A 1 95 ? 2.540 -2.558 -12.356 1.00 97.31 95 ALA A N 1
ATOM 718 C CA . ALA A 1 95 ? 2.903 -1.788 -13.540 1.00 97.31 95 ALA A CA 1
ATOM 719 C C . ALA A 1 95 ? 4.401 -1.960 -13.820 1.00 97.31 95 ALA A C 1
ATOM 721 O O . ALA A 1 95 ? 5.209 -1.770 -12.921 1.00 97.31 95 ALA A O 1
ATOM 722 N N . SER A 1 96 ? 4.777 -2.302 -15.054 1.00 96.50 96 SER A N 1
ATOM 723 C CA . SER A 1 96 ? 6.179 -2.519 -15.445 1.00 96.50 96 SER A CA 1
ATOM 724 C C . SER A 1 96 ? 6.736 -1.308 -16.194 1.00 96.50 96 SER A C 1
ATOM 726 O O . SER A 1 96 ? 6.187 -0.917 -17.230 1.00 96.50 96 SER A O 1
ATOM 728 N N . VAL A 1 97 ? 7.833 -0.740 -15.684 1.00 95.12 97 VAL A N 1
ATOM 729 C CA . VAL A 1 97 ? 8.590 0.330 -16.352 1.00 95.12 97 VAL A CA 1
ATOM 730 C C . VAL A 1 97 ? 9.259 -0.180 -17.634 1.00 95.12 97 VAL A C 1
ATOM 732 O O . VAL A 1 97 ? 9.034 0.455 -18.665 1.00 95.12 97 VAL A O 1
ATOM 735 N N . PRO A 1 98 ? 9.960 -1.337 -17.656 1.00 94.19 98 PRO A N 1
ATOM 736 C CA . PRO A 1 98 ? 10.489 -1.894 -18.905 1.00 94.19 98 PRO A CA 1
ATOM 737 C C . PRO A 1 98 ? 9.426 -2.030 -20.005 1.00 94.19 98 PRO A C 1
ATOM 739 O O . PRO A 1 98 ? 9.613 -1.544 -21.118 1.00 94.19 98 PRO A O 1
ATOM 742 N N . ALA A 1 99 ? 8.246 -2.568 -19.676 1.00 95.69 99 ALA A N 1
ATOM 743 C CA . ALA A 1 99 ? 7.151 -2.682 -20.640 1.00 95.69 99 ALA A CA 1
ATOM 744 C C . ALA A 1 99 ? 6.585 -1.316 -21.077 1.00 95.69 99 ALA A C 1
ATOM 746 O O . ALA A 1 99 ? 6.018 -1.191 -22.162 1.00 95.69 99 ALA A O 1
ATOM 747 N N . ALA A 1 100 ? 6.671 -0.280 -20.236 1.00 95.69 100 ALA A N 1
ATOM 748 C CA . ALA A 1 100 ? 6.273 1.075 -20.611 1.00 95.69 100 ALA A CA 1
ATOM 749 C C . ALA A 1 100 ? 7.261 1.704 -21.607 1.00 95.69 100 ALA A C 1
ATOM 751 O O . ALA A 1 100 ? 6.810 2.362 -22.546 1.00 95.69 100 ALA A O 1
ATOM 752 N N . ILE A 1 101 ? 8.563 1.446 -21.441 1.00 94.25 101 ILE A N 1
ATOM 753 C CA . ILE A 1 101 ? 9.621 1.864 -22.373 1.00 94.25 101 ILE A CA 1
ATOM 754 C C . ILE A 1 101 ? 9.452 1.160 -23.721 1.00 94.25 101 ILE A C 1
ATOM 756 O O . ILE A 1 101 ? 9.409 1.821 -24.756 1.00 94.25 101 ILE A O 1
ATOM 760 N N . GLU A 1 102 ? 9.247 -0.161 -23.724 1.00 94.88 102 GLU A N 1
ATOM 761 C CA . GLU A 1 102 ? 9.006 -0.934 -24.953 1.00 94.88 102 GLU A CA 1
ATOM 762 C C . GLU A 1 102 ? 7.792 -0.424 -25.746 1.00 94.88 102 GLU A C 1
ATOM 764 O O . GLU A 1 102 ? 7.788 -0.438 -26.977 1.00 94.88 102 GLU A O 1
ATOM 769 N N . ARG A 1 103 ? 6.758 0.066 -25.049 1.00 96.50 103 ARG A N 1
ATOM 770 C CA . ARG A 1 103 ? 5.562 0.666 -25.663 1.00 96.50 103 ARG A CA 1
ATOM 771 C C . ARG A 1 103 ? 5.727 2.140 -26.045 1.00 96.50 103 ARG A C 1
ATOM 773 O O . ARG A 1 103 ? 4.780 2.720 -26.572 1.00 96.50 103 ARG A O 1
ATOM 780 N N . GLY A 1 104 ? 6.870 2.759 -25.754 1.00 95.00 104 GLY A N 1
ATOM 781 C CA . GLY A 1 104 ? 7.122 4.181 -26.001 1.00 95.00 104 GLY A CA 1
ATOM 782 C C . GLY A 1 104 ? 6.280 5.131 -25.140 1.00 95.00 104 GLY A C 1
ATOM 783 O O . GLY A 1 104 ? 6.066 6.276 -25.528 1.00 95.00 104 GLY A O 1
ATOM 784 N N . LEU A 1 105 ? 5.764 4.665 -23.996 1.00 93.69 105 LEU A N 1
ATOM 785 C CA . LEU A 1 105 ? 4.999 5.493 -23.051 1.00 93.69 105 LEU A CA 1
ATOM 786 C C . LEU A 1 105 ? 5.908 6.335 -22.150 1.00 93.69 105 LEU A C 1
ATOM 788 O O . LEU A 1 105 ? 5.494 7.384 -21.663 1.00 93.69 105 LEU A O 1
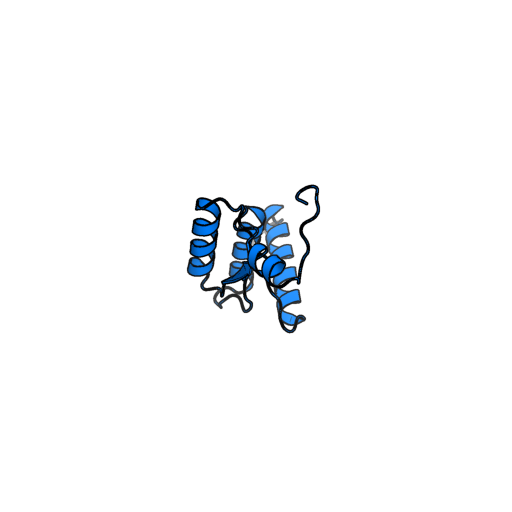ATOM 792 N N . VAL A 1 106 ? 7.118 5.840 -21.900 1.00 89.12 106 VAL A N 1
ATOM 793 C CA . VAL A 1 106 ? 8.154 6.476 -21.085 1.00 89.12 106 VAL A CA 1
ATOM 794 C C . VAL A 1 106 ? 9.470 6.351 -21.844 1.00 89.12 106 VAL A C 1
ATOM 796 O O . VAL A 1 106 ? 9.714 5.329 -22.484 1.00 89.12 106 VAL A O 1
ATOM 799 N N . THR A 1 107 ? 10.306 7.380 -21.776 1.00 86.75 107 THR A N 1
ATOM 800 C CA . THR A 1 107 ? 11.655 7.373 -22.347 1.00 86.75 107 THR A CA 1
ATOM 801 C C . THR A 1 107 ? 12.654 7.294 -21.204 1.00 86.75 107 THR A C 1
ATOM 803 O O . THR A 1 107 ? 12.514 8.032 -20.234 1.00 86.75 107 THR A O 1
ATOM 806 N N . GLU A 1 108 ? 13.643 6.413 -21.313 1.00 81.25 108 GLU A N 1
ATOM 807 C CA . GLU A 1 108 ? 14.745 6.342 -20.353 1.00 81.25 108 GLU A CA 1
ATOM 808 C C . GLU A 1 108 ? 15.661 7.560 -20.528 1.00 81.25 108 GLU A C 1
ATOM 810 O O . GLU A 1 108 ? 16.068 7.873 -21.656 1.00 81.25 108 GLU A O 1
ATOM 815 N N . GLU A 1 109 ? 15.969 8.280 -19.446 1.00 80.62 109 GLU A N 1
ATOM 816 C CA . GLU A 1 109 ? 16.917 9.382 -19.545 1.00 80.62 109 GLU A CA 1
ATOM 817 C C . GLU A 1 109 ? 18.351 8.853 -19.730 1.00 80.62 109 GLU A C 1
ATOM 819 O O . GLU A 1 109 ? 18.727 7.827 -19.157 1.00 80.62 109 GLU A O 1
ATOM 824 N N . PRO A 1 110 ? 19.219 9.567 -20.474 1.00 74.00 110 PRO A N 1
ATOM 825 C CA . PRO A 1 110 ? 20.599 9.134 -20.721 1.00 74.00 110 PRO A CA 1
ATOM 826 C C . PRO A 1 110 ? 21.453 8.933 -19.456 1.00 74.00 110 PRO A C 1
ATOM 828 O O . PRO A 1 110 ? 22.530 8.345 -19.526 1.00 74.00 110 PRO A O 1
ATOM 831 N N . ASN A 1 111 ? 21.013 9.474 -18.319 1.00 77.38 111 ASN A N 1
ATOM 832 C CA . ASN A 1 111 ? 21.672 9.414 -17.014 1.00 77.38 111 ASN A CA 1
ATOM 833 C C . ASN A 1 111 ? 21.157 8.258 -16.125 1.00 77.38 111 ASN A C 1
ATOM 835 O O . ASN A 1 111 ? 21.633 8.125 -14.997 1.00 77.38 111 ASN A O 1
ATOM 839 N N . GLY A 1 112 ? 20.212 7.441 -16.607 1.00 61.81 112 GLY A N 1
ATOM 840 C CA . GLY A 1 112 ? 19.609 6.345 -15.845 1.00 61.81 112 GLY A CA 1
ATOM 841 C C . GLY A 1 112 ? 18.634 6.796 -14.750 1.00 61.81 112 GLY A C 1
ATOM 842 O O . GLY A 1 112 ? 18.473 6.074 -13.766 1.00 61.81 112 GLY A O 1
ATOM 843 N N . SER A 1 113 ? 18.050 7.997 -14.874 1.00 55.31 113 SER A N 1
ATOM 844 C CA . SER A 1 113 ? 17.003 8.529 -13.980 1.00 55.31 113 SER A CA 1
ATOM 845 C C . SER A 1 113 ? 15.620 8.510 -14.624 1.00 55.31 113 SER A C 1
ATOM 847 O O . SER A 1 113 ? 15.537 8.592 -15.869 1.00 55.31 113 SER A O 1
#

Secondary structure (DSSP, 8-state):
-PPPPPPP-PPPHHHHHHHHHHHHHHHHHHH-SS--EE--SSHHHHHHHHHHHHHHTTSPPSS-EEEEE-S---HHHHHHHHHHHHHHT--EEEEEHHHHHHTTSS---TT--

Foldseek 3Di:
DDDDDDPPDDDDPVRVVLVVLLVVLVVCVVPPPADEQEAALDDVSLVSLVSQLVSQPPDANPHAYEYEAAVPDDPVSVVSRVVSCVVRVHHYHYHYPVVCVVVVVDPQDPVRD

InterPro domains:
  IPR002500 Phosphoadenosine phosphosulphate reductase domain [PF01507] (35-109)
  IPR014729 Rossmann-like alpha/beta/alpha sandwich fold [G3DSA:3.40.50.620] (12-113)
  IPR050128 Sulfate adenylyltransferase subunit 2 [PTHR43196] (10-106)

Solvent-accessible surface area (backbone atoms only — not comparable to full-atom values): 6833 Å² total; per-residue (Å²): 136,84,79,76,83,74,75,84,84,78,72,51,73,66,58,48,53,50,51,53,52,27,50,54,54,51,50,47,64,72,72,43,94,77,56,68,46,71,38,76,46,44,74,68,35,49,51,50,52,51,42,44,45,63,55,33,56,95,52,67,56,94,48,38,33,35,29,78,42,71,85,78,72,56,70,69,39,54,53,51,34,54,52,52,31,58,74,61,70,40,55,74,46,78,46,50,46,62,63,31,40,76,69,67,76,45,79,84,40,98,84,79,100

Organism: NCBI:txid335381